Protein AF-A0A7I7PI42-F1 (afdb_monomer_lite)

Foldseek 3Di:
DFDPDQPCVVCCVVPVVVSLVVSQVVVQVVLCVDPDFSWDWDACPDPPGRRIDTHTGDGPPD

Secondary structure (DSSP, 8-state):
-B-SS-TTHHHHHH-HHHHHHHHHHHHHHHHHHSTTT-PEEEE---SSS-SEEEEPPP----

Sequence (62 aa):
MYLANCPFHALAEEQRELACTMNHALISGIADALRPHRPHARLDPRPPGCCVVLTAGRKSSK

Radius of gyration: 12.26 Å; chains: 1; bounding box: 31×16×34 Å

Organism: NCBI:txid459858

Structure (mmCIF, N/CA/C/O backbone):
data_AF-A0A7I7PI42-F1
#
_entry.id   AF-A0A7I7PI42-F1
#
loop_
_atom_site.group_PDB
_atom_site.id
_atom_site.type_symbol
_atom_site.label_atom_id
_atom_site.label_alt_id
_atom_site.label_comp_id
_atom_site.label_asym_id
_atom_site.label_entity_id
_atom_site.label_seq_id
_atom_site.pdbx_PDB_ins_code
_atom_site.Cartn_x
_atom_site.Cartn_y
_atom_site.Cartn_z
_atom_site.occupancy
_atom_site.B_iso_or_equiv
_atom_site.auth_seq_id
_atom_site.auth_comp_id
_atom_site.auth_asym_id
_atom_site.auth_atom_id
_atom_site.pdbx_PDB_model_num
ATOM 1 N N . MET A 1 1 ? 8.745 2.354 0.446 1.00 71.06 1 MET A N 1
ATOM 2 C CA . MET A 1 1 ? 8.065 3.651 0.623 1.00 71.06 1 MET A CA 1
ATOM 3 C C . MET A 1 1 ? 6.627 3.401 1.045 1.00 71.06 1 MET A C 1
ATOM 5 O O . MET A 1 1 ? 6.050 2.412 0.598 1.00 71.06 1 MET A O 1
ATOM 9 N N . TYR A 1 2 ? 6.084 4.261 1.904 1.00 73.44 2 TYR A N 1
ATOM 10 C CA . TYR A 1 2 ? 4.676 4.232 2.309 1.00 73.44 2 TYR A CA 1
ATOM 11 C C . TYR A 1 2 ? 3.872 5.175 1.420 1.00 73.44 2 TYR A C 1
ATOM 13 O O . TYR A 1 2 ? 4.414 6.161 0.916 1.00 73.44 2 TYR A O 1
ATOM 21 N N . LEU A 1 3 ? 2.593 4.872 1.225 1.00 75.56 3 LEU A N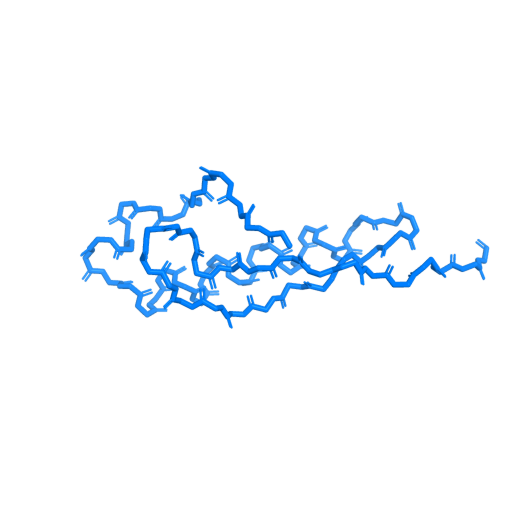 1
ATOM 22 C CA . LEU A 1 3 ? 1.696 5.789 0.534 1.00 75.56 3 LEU A CA 1
ATOM 23 C C .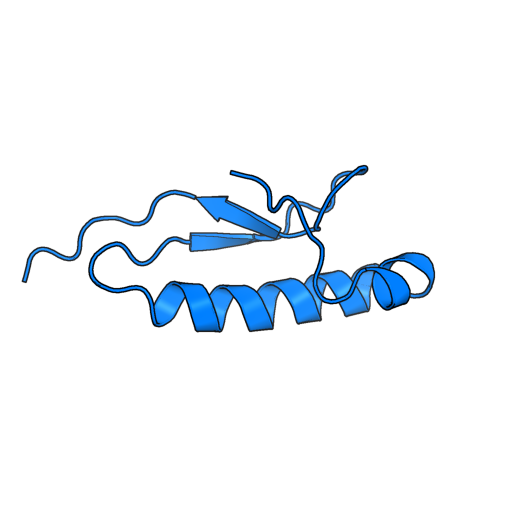 LEU A 1 3 ? 1.254 6.891 1.491 1.00 75.56 3 LEU A C 1
ATOM 25 O O . LEU A 1 3 ? 0.888 6.622 2.634 1.00 75.56 3 LEU A O 1
ATOM 29 N N . ALA A 1 4 ? 1.269 8.126 0.992 1.00 76.50 4 ALA A N 1
ATOM 30 C CA . ALA A 1 4 ? 0.772 9.288 1.723 1.00 76.50 4 ALA A CA 1
ATOM 31 C C . ALA A 1 4 ? -0.764 9.306 1.824 1.00 76.50 4 ALA A C 1
ATOM 33 O O . ALA A 1 4 ? -1.316 10.037 2.640 1.00 76.50 4 ALA A O 1
ATOM 34 N N . ASN A 1 5 ? -1.454 8.502 1.010 1.00 75.25 5 ASN A N 1
ATOM 35 C CA . ASN A 1 5 ? -2.895 8.305 1.064 1.00 75.25 5 ASN A CA 1
ATOM 36 C C . ASN A 1 5 ? -3.246 6.813 1.182 1.00 75.25 5 ASN A C 1
ATOM 38 O O . ASN A 1 5 ? -2.464 5.932 0.827 1.00 75.25 5 ASN A O 1
ATOM 42 N N . CYS A 1 6 ? -4.438 6.530 1.703 1.00 81.31 6 CYS A N 1
ATOM 43 C CA . CYS A 1 6 ? -5.028 5.197 1.703 1.00 81.31 6 CYS A CA 1
ATOM 44 C C . CYS A 1 6 ? -6.306 5.260 0.851 1.00 81.31 6 CYS A C 1
ATOM 46 O O . CYS A 1 6 ? -7.254 5.924 1.270 1.00 81.31 6 CYS A O 1
ATOM 48 N N . PRO A 1 7 ? -6.348 4.628 -0.338 1.00 84.56 7 PRO A N 1
ATOM 49 C CA . PRO A 1 7 ? -7.514 4.683 -1.225 1.00 84.56 7 PRO A CA 1
ATOM 50 C C . PRO A 1 7 ? -8.823 4.278 -0.537 1.00 84.56 7 PRO A C 1
ATOM 52 O O . PRO A 1 7 ? -9.851 4.915 -0.737 1.00 84.56 7 PRO A O 1
ATOM 55 N N . PHE A 1 8 ? -8.762 3.268 0.334 1.00 88.44 8 PHE A N 1
ATOM 56 C CA . PHE A 1 8 ? -9.897 2.793 1.127 1.00 88.44 8 PHE A CA 1
ATOM 57 C C . PHE A 1 8 ? -9.827 3.260 2.592 1.00 88.44 8 PHE A C 1
ATOM 59 O O . PHE A 1 8 ? -10.098 2.472 3.492 1.00 88.44 8 PHE A O 1
ATOM 66 N N . HIS A 1 9 ? -9.431 4.514 2.857 1.00 84.81 9 HIS A N 1
ATOM 67 C CA . HIS A 1 9 ? -9.250 5.018 4.229 1.00 84.81 9 HIS A CA 1
ATOM 68 C C . HIS A 1 9 ? -10.512 4.894 5.092 1.00 84.81 9 HIS A C 1
ATOM 70 O O . HIS A 1 9 ? -10.429 4.300 6.159 1.00 84.81 9 HIS A O 1
ATOM 76 N N . ALA A 1 10 ? -11.665 5.363 4.604 1.00 86.06 10 ALA A N 1
ATOM 77 C CA . ALA A 1 10 ? -12.929 5.286 5.345 1.00 86.06 10 ALA A CA 1
ATOM 78 C C . ALA A 1 10 ? -13.309 3.832 5.687 1.00 86.06 10 ALA A C 1
ATOM 80 O O . ALA A 1 10 ? -13.656 3.516 6.818 1.00 86.06 10 ALA A O 1
ATOM 81 N N . LEU A 1 11 ? -13.132 2.903 4.739 1.00 85.44 11 LEU A N 1
ATOM 82 C CA . LEU A 1 11 ? -13.362 1.478 4.995 1.00 85.44 11 LEU A CA 1
ATOM 83 C C . LEU A 1 11 ? -12.326 0.889 5.963 1.00 85.44 11 LEU A C 1
ATOM 85 O O . LEU A 1 11 ? -12.625 -0.067 6.666 1.00 85.44 11 LEU A O 1
ATOM 89 N N . ALA A 1 12 ? -11.109 1.433 6.013 1.00 84.69 12 ALA A N 1
ATOM 90 C CA . ALA A 1 12 ? -10.076 0.977 6.935 1.00 84.69 12 ALA A CA 1
ATOM 91 C C . ALA A 1 12 ? -10.350 1.380 8.394 1.00 84.69 12 ALA A C 1
ATOM 93 O O . ALA A 1 12 ? -9.787 0.744 9.288 1.00 84.69 12 ALA A O 1
ATOM 94 N N . GLU A 1 13 ? -11.191 2.395 8.628 1.00 84.88 13 GLU A N 1
ATOM 95 C CA . GLU A 1 13 ? -11.658 2.773 9.968 1.00 84.88 13 GLU A CA 1
ATOM 96 C C . GLU A 1 13 ? -12.658 1.751 10.526 1.00 84.88 13 GLU A C 1
ATOM 98 O O . GLU A 1 13 ? -12.583 1.404 11.702 1.00 84.88 13 GLU A O 1
ATOM 103 N N . GLU A 1 14 ? -13.534 1.204 9.677 1.00 87.25 14 GLU A N 1
ATOM 104 C CA . GLU A 1 14 ? -14.570 0.242 10.081 1.00 87.25 14 GLU A CA 1
ATOM 105 C C . GLU A 1 14 ? -14.127 -1.224 9.937 1.00 87.25 14 GLU A C 1
ATOM 107 O O . GLU A 1 14 ? -14.344 -2.048 10.823 1.00 87.25 14 GLU A O 1
ATOM 112 N N . GLN A 1 15 ? -13.494 -1.568 8.813 1.00 87.88 15 GLN A N 1
ATOM 113 C CA . GLN A 1 15 ? -13.117 -2.929 8.425 1.00 87.88 15 GLN A CA 1
ATOM 114 C C . GLN A 1 15 ? -11.709 -2.960 7.833 1.00 87.88 15 GLN A C 1
ATOM 116 O O . GLN A 1 15 ? -11.486 -3.121 6.628 1.00 87.88 15 GLN A O 1
ATOM 121 N N . ARG A 1 16 ? -10.725 -2.830 8.723 1.00 85.38 16 ARG A N 1
ATOM 122 C CA . ARG A 1 16 ? -9.316 -2.708 8.343 1.00 85.38 16 ARG A CA 1
ATOM 123 C C . ARG A 1 16 ? -8.797 -3.877 7.515 1.00 85.38 16 ARG A C 1
ATOM 125 O O . ARG A 1 16 ? -8.106 -3.645 6.532 1.00 85.38 16 ARG A O 1
ATOM 132 N N . GLU A 1 17 ? -9.132 -5.113 7.870 1.00 87.50 17 GLU A N 1
ATOM 133 C CA . GLU A 1 17 ? -8.647 -6.297 7.149 1.00 87.50 17 GLU A CA 1
ATOM 134 C C . GLU A 1 17 ? -9.134 -6.324 5.692 1.00 87.50 17 GLU A C 1
ATOM 136 O O . GLU A 1 17 ? -8.334 -6.492 4.767 1.00 87.50 17 GLU A O 1
ATOM 141 N N . LEU A 1 18 ? -10.423 -6.039 5.480 1.00 90.50 18 LEU A N 1
ATOM 142 C CA . LEU A 1 18 ? -11.015 -5.928 4.149 1.00 90.50 18 LEU A CA 1
ATOM 143 C C . LEU A 1 18 ? -10.364 -4.795 3.347 1.00 90.50 18 LEU A C 1
ATOM 145 O O . LEU A 1 18 ? -9.904 -5.008 2.222 1.00 90.50 18 LEU A O 1
ATOM 149 N N . ALA A 1 19 ? -10.262 -3.606 3.944 1.00 91.19 19 ALA A N 1
ATOM 150 C CA . ALA A 1 19 ? -9.642 -2.456 3.301 1.00 91.19 19 ALA A CA 1
ATOM 151 C C . ALA A 1 19 ? -8.176 -2.723 2.934 1.00 91.19 19 ALA A C 1
ATOM 153 O O . ALA A 1 19 ? -7.733 -2.340 1.852 1.00 91.19 19 ALA A O 1
ATOM 154 N N . CYS A 1 20 ? -7.404 -3.392 3.796 1.00 91.25 20 CYS A N 1
ATOM 155 C CA . CYS A 1 20 ? -6.010 -3.719 3.515 1.00 91.25 20 CYS A CA 1
ATOM 156 C C . CYS A 1 20 ? -5.896 -4.654 2.296 1.00 91.25 20 CYS A C 1
ATOM 158 O O . CYS A 1 20 ? -5.098 -4.373 1.400 1.00 91.25 20 CYS A O 1
ATOM 160 N N . THR A 1 21 ? -6.719 -5.705 2.210 1.00 91.94 21 THR A N 1
ATOM 161 C CA . THR A 1 21 ? -6.739 -6.617 1.051 1.00 91.94 21 THR A CA 1
ATOM 162 C C . THR A 1 21 ? -7.120 -5.890 -0.240 1.00 91.94 21 THR A C 1
ATOM 164 O O . THR A 1 21 ? 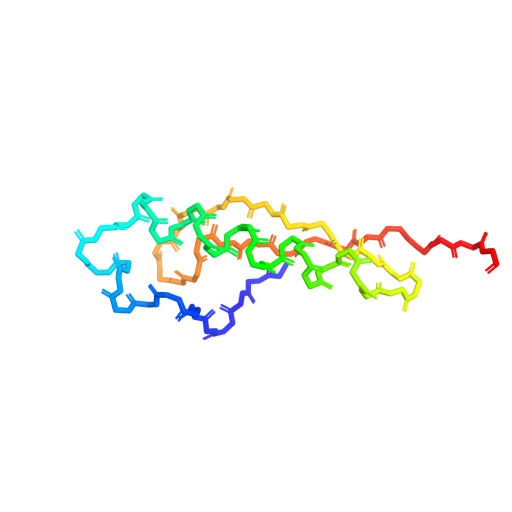-6.454 -6.054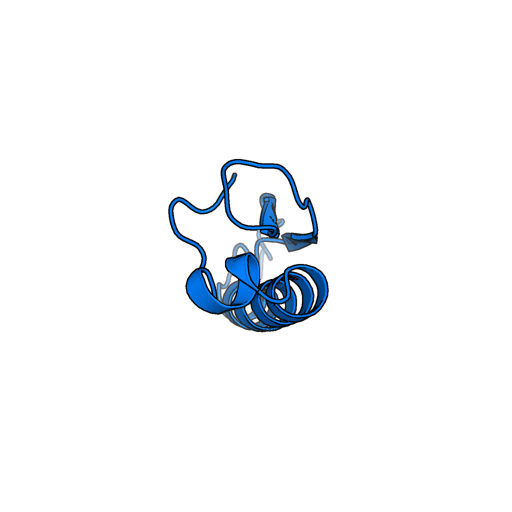 -1.263 1.00 91.94 21 THR A O 1
ATOM 167 N N . MET A 1 22 ? -8.130 -5.018 -0.194 1.00 93.69 22 MET A N 1
ATOM 168 C CA . MET A 1 22 ? -8.537 -4.214 -1.352 1.00 93.69 22 MET A CA 1
ATOM 169 C C . MET A 1 22 ? -7.451 -3.224 -1.789 1.00 93.69 22 MET A C 1
ATOM 171 O O . MET A 1 22 ? -7.156 -3.113 -2.980 1.00 93.69 22 MET A O 1
ATOM 175 N N . ASN A 1 23 ? -6.813 -2.535 -0.836 1.00 92.00 23 ASN A N 1
ATOM 176 C CA . ASN A 1 23 ? -5.681 -1.650 -1.112 1.00 92.00 23 ASN A CA 1
ATOM 177 C C . ASN A 1 23 ? -4.534 -2.425 -1.774 1.00 92.00 23 ASN A C 1
ATOM 179 O O . ASN A 1 23 ? -3.951 -1.951 -2.746 1.00 92.00 23 ASN A O 1
ATOM 183 N N . HIS A 1 24 ? -4.209 -3.622 -1.275 1.00 93.19 24 HIS A N 1
ATOM 184 C CA . HIS A 1 24 ? -3.141 -4.447 -1.839 1.00 93.19 24 HIS A CA 1
ATOM 185 C C . HIS A 1 24 ? -3.448 -4.879 -3.273 1.00 93.19 24 HIS A C 1
ATOM 187 O O . HIS A 1 24 ? -2.582 -4.727 -4.135 1.00 93.19 24 HIS A O 1
ATOM 193 N N . ALA A 1 25 ? -4.673 -5.331 -3.555 1.00 94.19 25 ALA A N 1
ATOM 194 C CA . ALA A 1 25 ? -5.092 -5.721 -4.901 1.00 94.19 25 ALA A CA 1
ATOM 195 C C . ALA A 1 25 ? -5.029 -4.546 -5.893 1.00 94.19 25 ALA A C 1
ATOM 197 O O . ALA A 1 25 ? -4.431 -4.670 -6.964 1.00 94.19 25 ALA A O 1
ATOM 198 N N . LEU A 1 26 ? -5.575 -3.386 -5.510 1.00 93.31 26 LEU A N 1
ATOM 199 C CA . LEU A 1 26 ? -5.547 -2.170 -6.328 1.00 93.31 26 LEU A CA 1
ATOM 200 C C . LEU A 1 26 ? -4.108 -1.750 -6.656 1.00 93.31 26 LEU A C 1
ATOM 202 O O . LEU A 1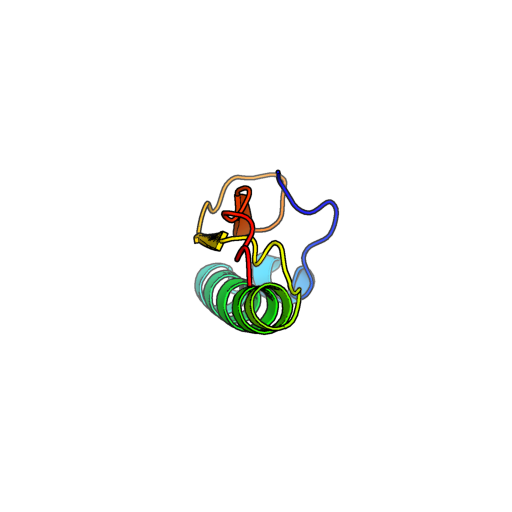 26 ? -3.760 -1.519 -7.814 1.00 93.31 26 LEU A O 1
ATOM 206 N N . ILE A 1 27 ? -3.259 -1.665 -5.633 1.00 92.62 27 ILE A N 1
ATOM 207 C CA . ILE A 1 27 ? -1.898 -1.147 -5.781 1.00 92.62 27 ILE A CA 1
ATOM 208 C C . ILE A 1 27 ? -0.994 -2.139 -6.504 1.00 92.62 27 ILE A C 1
ATOM 210 O O . ILE A 1 27 ? -0.143 -1.708 -7.277 1.00 92.62 27 ILE A O 1
ATOM 214 N N . SER A 1 28 ? -1.199 -3.445 -6.324 1.00 92.56 28 SER A N 1
ATOM 215 C CA . SER A 1 28 ? -0.485 -4.471 -7.093 1.00 92.56 28 SER A CA 1
ATOM 216 C C . SER A 1 28 ? -0.780 -4.345 -8.589 1.00 92.56 28 SER A C 1
ATOM 218 O O . SER A 1 28 ? 0.153 -4.307 -9.386 1.00 92.56 28 SER A O 1
ATOM 220 N N . GLY A 1 29 ? -2.051 -4.165 -8.969 1.00 92.56 29 GLY A N 1
ATOM 221 C CA . GLY A 1 29 ? -2.431 -3.959 -10.371 1.00 92.56 29 GLY A CA 1
ATOM 222 C C . GLY A 1 29 ? -1.798 -2.706 -10.988 1.00 92.56 29 GLY A C 1
ATOM 223 O O . GLY A 1 29 ? -1.289 -2.750 -12.108 1.00 92.56 29 GLY A O 1
ATOM 224 N N . ILE A 1 30 ? -1.759 -1.598 -10.238 1.00 91.94 30 ILE A N 1
ATOM 225 C CA . ILE A 1 30 ? -1.061 -0.374 -10.665 1.00 91.94 30 ILE A CA 1
ATOM 226 C C . ILE A 1 30 ? 0.442 -0.639 -10.811 1.00 91.94 30 ILE A C 1
ATOM 228 O O . ILE A 1 30 ? 1.049 -0.264 -11.812 1.00 91.94 30 ILE A O 1
ATOM 232 N N . ALA A 1 31 ? 1.053 -1.290 -9.826 1.00 90.88 31 ALA A N 1
ATOM 233 C CA . ALA A 1 31 ? 2.484 -1.541 -9.804 1.00 90.88 31 ALA A CA 1
ATOM 234 C C . ALA A 1 31 ? 2.946 -2.434 -10.970 1.00 90.88 31 ALA A C 1
ATOM 236 O O . ALA A 1 31 ? 3.981 -2.159 -11.581 1.00 90.88 31 ALA A O 1
ATOM 237 N N . ASP A 1 32 ? 2.141 -3.427 -11.348 1.00 89.75 32 ASP A N 1
ATOM 238 C CA . ASP A 1 32 ? 2.388 -4.286 -12.509 1.00 89.75 32 ASP A CA 1
ATOM 239 C C . ASP A 1 32 ? 2.317 -3.526 -13.844 1.00 89.75 32 ASP A C 1
ATOM 241 O O . ASP A 1 32 ? 3.058 -3.838 -14.788 1.00 89.75 32 ASP A O 1
ATOM 245 N N . ALA A 1 33 ? 1.468 -2.496 -13.920 1.00 90.56 33 ALA A N 1
ATOM 246 C CA . ALA A 1 33 ? 1.348 -1.628 -15.088 1.00 90.56 33 ALA A CA 1
ATOM 247 C C . ALA A 1 33 ? 2.535 -0.652 -15.237 1.00 90.56 33 ALA A C 1
ATOM 249 O O . ALA A 1 33 ? 2.856 -0.238 -16.354 1.00 90.56 33 ALA A O 1
ATOM 250 N N . LEU A 1 34 ? 3.238 -0.319 -14.147 1.00 88.62 34 LEU A N 1
ATOM 251 C CA . LEU A 1 34 ? 4.359 0.630 -14.141 1.00 88.62 34 LEU A CA 1
ATOM 252 C C . LEU A 1 34 ? 5.658 0.008 -14.685 1.00 88.62 34 LEU A C 1
ATOM 254 O O . LEU A 1 34 ? 6.563 -0.381 -13.944 1.00 88.62 34 LEU A O 1
ATOM 258 N N . ARG A 1 35 ? 5.795 -0.067 -16.011 1.00 84.81 35 ARG A N 1
ATOM 259 C CA . ARG A 1 35 ? 7.044 -0.479 -16.683 1.00 84.81 35 ARG A CA 1
ATOM 260 C C 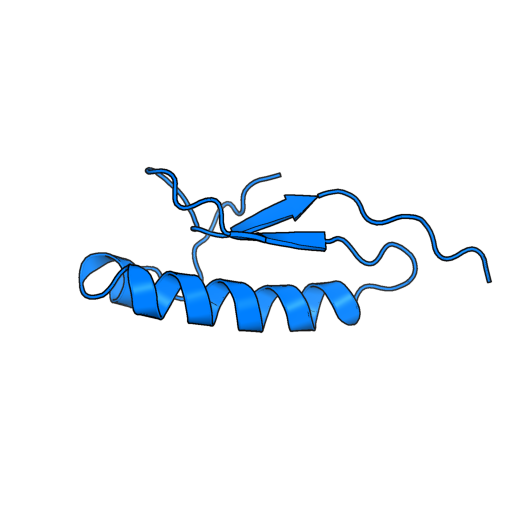. ARG A 1 35 ? 8.018 0.701 -16.857 1.00 84.81 35 ARG A C 1
ATOM 262 O O . ARG A 1 35 ? 7.560 1.826 -17.021 1.00 84.81 35 ARG A O 1
ATOM 269 N N . PRO A 1 36 ? 9.349 0.471 -16.849 1.00 85.12 36 PRO A N 1
ATOM 270 C CA . PRO A 1 36 ? 10.056 -0.815 -16.720 1.00 85.12 36 PRO A CA 1
ATOM 271 C C . PRO A 1 36 ? 10.351 -1.238 -15.269 1.00 85.12 36 PRO A C 1
ATOM 273 O O . PRO A 1 36 ? 10.930 -2.303 -15.056 1.00 85.12 36 PRO A O 1
ATOM 276 N N . HIS A 1 37 ? 10.006 -0.407 -14.282 1.00 82.44 37 HIS A N 1
ATOM 277 C CA . HIS A 1 37 ? 10.478 -0.539 -12.900 1.00 82.44 37 HIS A CA 1
ATOM 278 C C . HIS A 1 37 ? 9.664 -1.501 -12.026 1.00 82.44 37 HIS A C 1
ATOM 280 O O . HIS A 1 37 ? 10.230 -2.013 -11.071 1.00 82.44 37 HIS A O 1
ATOM 286 N N . ARG A 1 38 ? 8.379 -1.731 -12.335 1.00 86.88 38 ARG A N 1
ATOM 287 C CA . ARG A 1 38 ? 7.436 -2.656 -11.670 1.00 86.88 38 ARG A CA 1
ATOM 288 C C . ARG A 1 38 ? 7.665 -2.825 -10.161 1.00 86.88 38 ARG A C 1
ATOM 290 O O . ARG A 1 38 ? 8.167 -3.869 -9.739 1.00 86.88 38 ARG A O 1
ATOM 297 N N . PRO A 1 39 ? 7.370 -1.796 -9.346 1.00 90.88 39 PRO A N 1
ATOM 298 C CA . PRO A 1 39 ? 7.544 -1.883 -7.900 1.00 90.88 39 PRO A CA 1
ATOM 299 C C . PRO A 1 39 ? 6.742 -3.047 -7.303 1.00 90.88 39 PRO A C 1
ATOM 301 O O . PRO A 1 39 ? 5.728 -3.460 -7.849 1.00 90.88 39 PRO A O 1
ATOM 304 N N . HIS A 1 40 ? 7.189 -3.594 -6.176 1.00 90.81 40 HIS A N 1
ATOM 305 C CA . HIS A 1 40 ? 6.463 -4.668 -5.499 1.00 90.81 40 HIS A CA 1
ATOM 306 C C . HIS A 1 40 ? 5.577 -4.094 -4.395 1.00 90.81 40 HIS A C 1
ATOM 308 O O . HIS A 1 40 ? 6.056 -3.356 -3.534 1.00 90.81 40 HIS A O 1
ATOM 314 N N . ALA A 1 41 ? 4.296 -4.458 -4.405 1.00 92.75 41 ALA A N 1
ATOM 315 C CA . ALA A 1 41 ? 3.338 -4.102 -3.366 1.00 92.75 41 ALA A CA 1
ATOM 316 C C . ALA A 1 41 ? 3.236 -5.216 -2.316 1.00 92.75 41 ALA A C 1
ATOM 318 O O . ALA A 1 41 ? 3.026 -6.386 -2.647 1.00 92.75 41 ALA A O 1
ATOM 319 N N . ARG A 1 42 ? 3.354 -4.857 -1.037 1.00 91.50 42 ARG A N 1
ATOM 320 C CA . ARG A 1 42 ? 3.222 -5.785 0.094 1.00 91.50 42 ARG A CA 1
ATOM 321 C C . ARG A 1 42 ? 2.334 -5.185 1.176 1.00 91.50 42 ARG A C 1
ATOM 323 O O . ARG A 1 42 ? 2.365 -3.979 1.396 1.00 91.50 42 ARG A O 1
ATOM 330 N N . LEU A 1 43 ? 1.597 -6.043 1.875 1.00 90.25 43 LEU A N 1
ATOM 331 C CA . LEU A 1 43 ? 0.899 -5.684 3.105 1.00 90.25 43 LEU A CA 1
ATOM 332 C C . LEU A 1 43 ? 1.883 -5.431 4.265 1.00 90.25 43 LEU A C 1
ATOM 334 O O . LEU A 1 43 ? 2.665 -6.309 4.629 1.00 90.25 43 LEU A O 1
ATOM 338 N N . ASP A 1 44 ? 1.809 -4.235 4.843 1.00 89.25 44 ASP A N 1
ATOM 339 C CA . ASP A 1 44 ? 2.429 -3.814 6.105 1.00 89.25 44 ASP A CA 1
ATOM 340 C C . ASP A 1 44 ? 1.419 -2.923 6.863 1.00 89.25 44 ASP A C 1
ATOM 342 O O . ASP A 1 44 ? 1.433 -1.696 6.729 1.00 89.25 44 ASP A O 1
ATOM 346 N N . PRO A 1 45 ? 0.452 -3.524 7.582 1.00 80.44 45 PRO A N 1
ATOM 347 C CA . PRO A 1 45 ? -0.597 -2.794 8.285 1.00 80.44 45 PRO A CA 1
ATOM 348 C C . PRO A 1 45 ? -0.042 -2.122 9.548 1.00 80.44 45 PRO A C 1
ATOM 350 O O . PRO A 1 45 ? -0.151 -2.665 10.649 1.00 80.44 45 PRO A O 1
ATOM 353 N N . ARG A 1 46 ? 0.527 -0.919 9.401 1.00 74.31 46 ARG A N 1
ATOM 354 C CA . ARG A 1 46 ? 1.078 -0.134 10.514 1.00 74.31 46 ARG A CA 1
ATOM 355 C C . ARG A 1 46 ? 0.396 1.236 10.645 1.00 74.31 46 ARG A C 1
ATOM 357 O O . ARG A 1 46 ? 0.420 2.009 9.690 1.00 74.31 46 ARG A O 1
ATOM 364 N N . PRO A 1 47 ? -0.203 1.566 11.802 1.00 71.19 47 PRO A N 1
ATOM 365 C CA . PRO A 1 47 ? -0.714 2.912 12.058 1.00 71.19 47 PRO A CA 1
ATOM 366 C C . PRO A 1 47 ? 0.424 3.913 12.354 1.00 71.19 47 PRO A C 1
ATOM 368 O O . PRO A 1 47 ? 1.371 3.528 13.045 1.00 71.19 47 PRO A O 1
ATOM 371 N N . PRO A 1 48 ? 0.322 5.193 11.935 1.00 69.81 48 PRO A N 1
ATOM 372 C CA . PRO A 1 48 ? -0.628 5.754 10.965 1.00 69.81 48 PRO A CA 1
ATOM 373 C C . PRO A 1 48 ? -0.164 5.526 9.510 1.00 69.81 48 PRO A C 1
ATOM 375 O O . PRO A 1 48 ? 1.004 5.746 9.193 1.00 69.81 48 PRO A O 1
ATOM 378 N N . GLY A 1 49 ? -1.067 5.121 8.606 1.00 74.62 49 GLY A N 1
ATOM 379 C CA . GLY A 1 49 ? -0.745 4.982 7.177 1.00 74.62 49 GLY A CA 1
ATOM 380 C C . GLY A 1 49 ? -1.583 3.956 6.407 1.00 74.62 49 GLY A C 1
ATOM 381 O O . GLY A 1 49 ? -2.432 3.264 6.967 1.00 74.62 49 GLY A O 1
ATOM 382 N N . CYS A 1 50 ? -1.346 3.865 5.093 1.00 83.75 50 CYS A N 1
ATOM 383 C CA . CYS A 1 50 ? -1.906 2.803 4.254 1.00 83.75 50 CYS A CA 1
ATOM 384 C C . CYS A 1 50 ? -1.287 1.447 4.627 1.00 83.75 50 CYS A C 1
ATOM 386 O O . CYS A 1 50 ? -0.080 1.363 4.841 1.00 83.75 50 CYS A O 1
ATOM 388 N N . CYS A 1 51 ? -2.082 0.370 4.615 1.00 90.06 51 CYS A N 1
ATOM 389 C CA . CYS A 1 51 ? -1.588 -0.982 4.899 1.00 90.06 51 CYS A CA 1
ATOM 390 C C . CYS A 1 51 ? -0.647 -1.549 3.829 1.00 90.06 51 CYS A C 1
ATOM 392 O O . CYS A 1 51 ? -0.321 -2.731 3.885 1.00 90.06 51 CYS A O 1
ATOM 394 N N . VAL A 1 52 ? -0.297 -0.775 2.803 1.00 91.00 52 VAL A N 1
ATOM 395 C CA . VAL A 1 52 ? 0.493 -1.231 1.666 1.00 91.00 52 VAL A CA 1
ATOM 396 C C . VAL A 1 52 ? 1.779 -0.428 1.596 1.00 91.00 52 VAL A C 1
ATOM 398 O O . VAL A 1 52 ? 1.783 0.801 1.635 1.00 91.00 52 VAL A O 1
ATOM 401 N N . VAL A 1 53 ? 2.882 -1.145 1.437 1.00 91.19 53 VAL A N 1
ATOM 402 C CA . VAL A 1 53 ? 4.197 -0.584 1.152 1.00 91.19 53 VAL A CA 1
ATOM 403 C C . VAL A 1 53 ? 4.631 -0.980 -0.245 1.00 91.19 53 VAL A C 1
ATOM 405 O O . VAL A 1 53 ? 4.449 -2.120 -0.675 1.00 91.19 53 VAL A O 1
ATOM 408 N N . LEU A 1 54 ? 5.244 -0.024 -0.939 1.00 90.31 54 LEU A N 1
ATOM 409 C CA . LEU A 1 54 ? 5.886 -0.251 -2.225 1.00 90.31 54 LEU A CA 1
ATOM 410 C C . LEU A 1 54 ? 7.393 -0.374 -2.024 1.00 90.31 54 LEU A C 1
ATOM 412 O O . LEU A 1 54 ? 8.031 0.507 -1.436 1.00 90.31 54 LEU A O 1
ATOM 416 N N . THR A 1 55 ? 7.978 -1.452 -2.524 1.00 90.56 55 THR A N 1
ATOM 417 C CA . THR A 1 55 ? 9.429 -1.617 -2.617 1.00 90.56 55 THR A CA 1
ATOM 418 C C . THR A 1 55 ? 9.875 -1.468 -4.065 1.00 90.56 55 THR A C 1
ATOM 420 O O . THR A 1 55 ? 9.110 -1.712 -5.001 1.00 90.56 55 THR A O 1
ATOM 423 N N . ALA A 1 56 ? 11.111 -1.002 -4.256 1.00 85.44 56 ALA A N 1
ATOM 424 C CA . ALA A 1 56 ? 11.661 -0.819 -5.589 1.00 85.44 56 ALA A CA 1
ATOM 425 C C . ALA A 1 56 ? 11.668 -2.159 -6.332 1.00 85.44 56 ALA A C 1
ATOM 427 O O . ALA A 1 56 ? 12.206 -3.155 -5.843 1.00 85.44 56 ALA A O 1
ATOM 428 N N . GLY A 1 57 ? 11.058 -2.168 -7.510 1.00 79.25 57 GLY A N 1
ATOM 429 C CA . GLY A 1 57 ? 11.148 -3.292 -8.420 1.00 79.25 57 GLY A CA 1
ATOM 430 C C . GLY A 1 57 ? 12.437 -3.218 -9.221 1.00 79.25 57 GLY A C 1
ATOM 431 O O . GLY A 1 57 ? 13.065 -2.162 -9.368 1.00 79.25 57 GLY A O 1
ATOM 432 N N . ARG A 1 58 ? 12.877 -4.370 -9.721 1.00 75.06 58 ARG A N 1
ATOM 433 C CA . ARG A 1 58 ? 14.055 -4.421 -10.587 1.00 75.06 58 ARG A CA 1
ATOM 434 C C . ARG A 1 58 ? 13.694 -3.827 -11.945 1.00 75.06 58 ARG A C 1
ATOM 436 O O . ARG A 1 58 ? 12.640 -4.142 -12.490 1.00 75.06 58 ARG A O 1
ATOM 443 N N . LYS A 1 59 ? 14.596 -3.026 -12.525 1.00 64.19 59 LYS A N 1
ATOM 444 C CA . LYS A 1 59 ? 14.478 -2.617 -13.931 1.00 64.19 59 LYS A CA 1
ATOM 445 C C . LYS A 1 59 ? 14.409 -3.877 -14.791 1.00 64.19 59 LYS A C 1
ATOM 447 O O . LYS A 1 59 ? 15.385 -4.620 -14.871 1.00 64.19 59 LYS A O 1
ATOM 452 N N . SER A 1 60 ? 13.271 -4.106 -15.436 1.00 62.06 60 SER A N 1
ATOM 453 C CA . SER A 1 60 ? 13.179 -5.042 -16.551 1.00 62.06 60 SER A CA 1
ATOM 454 C C . SER A 1 60 ? 13.977 -4.439 -17.703 1.00 62.06 60 SER A C 1
ATOM 456 O O . SER A 1 60 ? 13.438 -3.650 -18.473 1.00 62.06 60 SER A O 1
ATOM 458 N N . SER A 1 61 ? 15.271 -4.750 -17.780 1.00 57.41 61 SER A N 1
ATOM 459 C CA . SER A 1 61 ? 16.101 -4.417 -18.936 1.00 57.41 61 SER A CA 1
ATOM 460 C C . SER A 1 61 ? 15.640 -5.292 -20.099 1.00 57.41 61 SER A C 1
ATOM 462 O O . SER A 1 61 ? 16.042 -6.450 -20.194 1.00 57.41 61 SER A O 1
ATOM 464 N N . LYS A 1 62 ? 14.738 -4.776 -20.931 1.00 51.81 62 LYS A N 1
ATOM 465 C CA . LYS A 1 62 ? 14.473 -5.316 -22.260 1.00 51.81 62 LYS A CA 1
ATOM 466 C C . LYS A 1 62 ? 14.086 -4.192 -23.199 1.00 51.81 62 LYS A C 1
ATOM 468 O O . LYS A 1 62 ? 13.251 -3.365 -22.773 1.00 51.81 62 LYS A O 1
#

pLDDT: mean 84.32, std 9.36, range [51.81, 94.19]